Protein AF-A0A1Y4RPA1-F1 (afdb_monomer)

Structure (mmCIF, N/CA/C/O backbone):
data_AF-A0A1Y4RPA1-F1
#
_entry.id   AF-A0A1Y4RPA1-F1
#
loop_
_atom_site.group_PDB
_atom_site.id
_atom_site.type_symbol
_atom_site.label_atom_id
_atom_site.label_alt_id
_atom_site.label_comp_id
_atom_site.label_asym_id
_atom_site.label_entity_id
_atom_site.label_seq_id
_atom_site.pdbx_PDB_ins_code
_atom_site.Cartn_x
_atom_site.Cartn_y
_atom_site.Cartn_z
_atom_site.occupancy
_atom_site.B_iso_or_equiv
_atom_site.auth_seq_id
_atom_site.auth_comp_id
_atom_site.auth_asym_id
_atom_site.auth_atom_id
_atom_site.pdbx_PDB_model_num
ATOM 1 N N . MET A 1 1 ? -8.520 -4.232 10.613 1.00 82.00 1 MET A N 1
ATOM 2 C CA . MET A 1 1 ? -7.615 -4.175 9.438 1.00 82.00 1 MET A CA 1
ATOM 3 C C . MET A 1 1 ? -8.367 -4.125 8.112 1.00 82.00 1 MET A C 1
ATOM 5 O O . MET A 1 1 ? -7.727 -4.019 7.070 1.00 82.00 1 MET A O 1
ATOM 9 N N . ASP A 1 2 ? -9.701 -4.107 8.135 1.00 92.88 2 ASP A N 1
ATOM 10 C CA . ASP A 1 2 ? -10.518 -4.074 6.917 1.00 92.88 2 ASP A CA 1
ATOM 11 C C . ASP A 1 2 ? -10.417 -2.726 6.197 1.00 92.88 2 ASP A C 1
ATOM 13 O O . ASP A 1 2 ? -10.335 -2.695 4.976 1.00 92.88 2 ASP A O 1
ATOM 17 N N . ALA A 1 3 ? -10.265 -1.623 6.940 1.00 95.19 3 ALA A N 1
ATOM 18 C CA . ALA A 1 3 ? -9.981 -0.311 6.356 1.00 95.19 3 ALA A CA 1
ATOM 19 C C . ALA A 1 3 ? -8.679 -0.296 5.531 1.00 95.19 3 ALA A C 1
ATOM 21 O O . ALA A 1 3 ? -8.633 0.337 4.481 1.00 95.19 3 ALA A O 1
ATOM 22 N N . LEU A 1 4 ? -7.632 -1.019 5.960 1.00 96.06 4 LEU A N 1
ATOM 23 C CA . LEU A 1 4 ? -6.386 -1.135 5.191 1.00 96.06 4 LEU A CA 1
ATOM 24 C C . LEU A 1 4 ? -6.578 -2.006 3.948 1.00 96.06 4 LEU A C 1
ATOM 26 O O . LEU A 1 4 ? -6.147 -1.615 2.869 1.00 96.06 4 LEU A O 1
ATOM 30 N N . HIS A 1 5 ? -7.261 -3.146 4.088 1.00 97.12 5 HIS A N 1
ATOM 31 C CA . HIS A 1 5 ? -7.629 -3.987 2.948 1.00 97.12 5 HIS A CA 1
ATOM 32 C C . HIS A 1 5 ? -8.372 -3.175 1.881 1.00 97.12 5 HIS A C 1
ATOM 34 O O . HIS A 1 5 ? -7.993 -3.167 0.712 1.00 97.12 5 HIS A O 1
ATOM 40 N N . GLN A 1 6 ? -9.407 -2.450 2.308 1.00 97.50 6 GLN A N 1
ATOM 41 C CA . GLN A 1 6 ? -10.225 -1.625 1.436 1.00 97.50 6 GLN A CA 1
ATOM 42 C C . GLN A 1 6 ? -9.392 -0.511 0.795 1.00 97.50 6 GLN A C 1
ATOM 44 O O . GLN A 1 6 ? -9.429 -0.376 -0.425 1.00 97.50 6 GLN A O 1
ATOM 49 N N . ALA A 1 7 ? -8.579 0.208 1.578 1.00 97.62 7 ALA A N 1
ATOM 50 C CA . ALA A 1 7 ? -7.701 1.261 1.073 1.00 97.62 7 ALA A CA 1
ATOM 51 C C . ALA A 1 7 ? -6.725 0.763 0.000 1.00 97.62 7 ALA A C 1
ATOM 53 O O . ALA A 1 7 ? -6.526 1.457 -0.994 1.00 97.62 7 ALA A O 1
ATOM 54 N N . ILE A 1 8 ? -6.135 -0.424 0.175 1.00 97.81 8 ILE A N 1
ATOM 55 C CA . ILE A 1 8 ? -5.267 -1.038 -0.838 1.00 97.81 8 ILE A CA 1
ATOM 56 C C . ILE A 1 8 ? -6.101 -1.383 -2.076 1.00 97.81 8 ILE A C 1
ATOM 58 O O . ILE A 1 8 ? -5.824 -0.868 -3.157 1.00 97.81 8 ILE A O 1
ATOM 62 N N . SER A 1 9 ? -7.169 -2.170 -1.909 1.00 96.69 9 SER A N 1
ATOM 63 C CA . SER A 1 9 ? -7.988 -2.672 -3.021 1.00 96.69 9 SER A CA 1
ATOM 64 C C . SER A 1 9 ? -8.578 -1.570 -3.910 1.00 96.69 9 SER A C 1
ATOM 66 O O . SER A 1 9 ? -8.642 -1.737 -5.122 1.00 96.69 9 SER A O 1
ATOM 68 N N . SER A 1 10 ? -8.958 -0.423 -3.335 1.00 96.62 10 SER A N 1
ATOM 69 C CA . SER A 1 10 ? -9.539 0.699 -4.079 1.00 96.62 10 SER A CA 1
ATOM 70 C C . SER A 1 10 ? -8.501 1.655 -4.670 1.00 96.62 10 SER A C 1
ATOM 72 O O . SER A 1 10 ? -8.866 2.570 -5.404 1.00 96.62 10 SER A O 1
ATOM 74 N N . SER A 1 11 ? -7.224 1.515 -4.302 1.00 96.69 11 SER A N 1
ATOM 75 C CA . SER A 1 11 ? -6.162 2.441 -4.714 1.00 96.69 11 SER A CA 1
ATOM 76 C C . SER A 1 11 ? -5.250 1.869 -5.792 1.00 96.69 11 SER A C 1
ATOM 78 O O . SER A 1 11 ? -4.591 2.646 -6.484 1.00 96.69 11 SER A O 1
ATOM 80 N N . LEU A 1 12 ? -5.144 0.551 -5.920 1.00 94.75 12 LEU A N 1
ATOM 81 C CA . LEU A 1 12 ? -4.245 -0.077 -6.886 1.00 94.75 12 LEU A CA 1
ATOM 82 C C . LEU A 1 12 ? -4.686 0.164 -8.334 1.00 94.75 12 LEU A C 1
ATOM 84 O O . LEU A 1 12 ? -5.873 0.306 -8.624 1.00 94.75 12 LEU A O 1
ATOM 88 N N . ARG A 1 13 ? -3.711 0.270 -9.244 1.00 92.69 13 ARG A N 1
ATOM 89 C CA . ARG A 1 13 ? -3.974 0.401 -10.682 1.00 92.69 13 ARG A CA 1
ATOM 90 C C . ARG A 1 13 ? -4.040 -0.980 -11.326 1.00 92.69 13 ARG A C 1
ATOM 92 O O . ARG A 1 13 ? -3.661 -1.981 -10.729 1.00 92.69 13 ARG A O 1
ATOM 99 N N . SER A 1 14 ? -4.513 -1.025 -12.570 1.00 90.44 14 SER A N 1
ATOM 100 C CA . SER A 1 14 ? -4.509 -2.258 -13.359 1.00 90.44 14 SER A CA 1
ATOM 101 C C . SER A 1 14 ? -3.099 -2.851 -13.426 1.00 90.44 14 SER A C 1
ATOM 103 O O . SER A 1 14 ? -2.162 -2.153 -13.805 1.00 90.44 14 SER A O 1
ATOM 105 N N . GLY A 1 15 ? -2.970 -4.130 -13.075 1.00 91.00 15 GLY A N 1
ATOM 106 C CA . GLY A 1 15 ? -1.701 -4.862 -13.056 1.00 91.00 15 GLY A CA 1
ATOM 107 C C . GLY A 1 15 ? -1.022 -4.916 -11.686 1.00 91.00 15 GLY A C 1
ATOM 108 O O . GLY A 1 15 ? -0.337 -5.897 -11.409 1.00 91.00 15 GLY A O 1
ATOM 109 N N . ASP A 1 16 ? -1.257 -3.935 -10.809 1.00 95.12 16 ASP A N 1
ATOM 110 C CA . ASP A 1 16 ? -0.800 -4.023 -9.422 1.00 95.12 16 ASP A CA 1
ATOM 111 C C . ASP A 1 16 ? -1.562 -5.147 -8.704 1.00 95.12 16 ASP A C 1
ATOM 113 O O . ASP A 1 16 ? -2.782 -5.278 -8.837 1.00 95.12 16 ASP A O 1
ATOM 117 N N . VAL A 1 17 ? -0.858 -5.937 -7.894 1.00 96.25 17 VAL A N 1
ATOM 118 C CA . VAL A 1 17 ? -1.470 -7.010 -7.098 1.00 96.25 17 VAL A CA 1
ATOM 119 C C . VAL A 1 17 ? -1.052 -6.908 -5.640 1.00 96.25 17 VAL A C 1
ATOM 121 O O . VAL A 1 17 ? -0.007 -6.354 -5.299 1.00 96.25 17 VAL A O 1
ATOM 124 N N . PHE A 1 18 ? -1.878 -7.444 -4.749 1.00 97.75 18 PHE A N 1
ATOM 125 C CA . PHE A 1 18 ? -1.592 -7.469 -3.322 1.00 97.75 18 PHE A CA 1
ATOM 126 C C . PHE A 1 18 ? -2.101 -8.752 -2.686 1.00 97.75 18 PHE A C 1
ATOM 128 O O . PHE A 1 18 ? -3.036 -9.383 -3.175 1.00 97.75 18 PHE A O 1
ATOM 135 N N . SER A 1 19 ? -1.487 -9.122 -1.569 1.00 97.38 19 SER A N 1
ATOM 136 C CA . SER A 1 19 ? -1.931 -10.234 -0.741 1.00 97.38 19 SER A CA 1
ATOM 137 C C . SER A 1 19 ? -1.742 -9.913 0.734 1.00 97.38 19 SER A C 1
ATOM 139 O O . SER A 1 19 ? -0.900 -9.099 1.126 1.00 97.38 19 SER A O 1
ATOM 141 N N . ARG A 1 20 ? -2.549 -10.559 1.572 1.00 97.06 20 ARG A N 1
ATOM 142 C CA . ARG A 1 20 ? -2.443 -10.454 3.022 1.00 97.06 20 ARG A CA 1
ATOM 143 C C . ARG A 1 20 ? -1.333 -11.382 3.508 1.00 97.06 20 ARG A C 1
ATOM 145 O O . ARG A 1 20 ? -1.444 -12.594 3.376 1.00 97.06 20 ARG A O 1
ATOM 152 N N . TYR A 1 21 ? -0.289 -10.810 4.101 1.00 95.94 21 TYR A N 1
ATOM 153 C CA . TYR A 1 21 ? 0.822 -11.577 4.670 1.00 95.94 21 TYR A CA 1
ATOM 154 C C . TYR A 1 21 ? 0.465 -12.145 6.046 1.00 95.94 21 TYR A C 1
ATOM 156 O O . TYR A 1 21 ? 0.741 -13.302 6.342 1.00 95.94 21 TYR A O 1
ATOM 164 N N . ASN A 1 22 ? -0.191 -11.341 6.889 1.00 95.38 22 ASN A N 1
ATOM 165 C CA . ASN A 1 22 ? -0.714 -11.785 8.181 1.00 95.38 22 ASN A CA 1
ATOM 166 C C . ASN A 1 22 ? -1.902 -10.921 8.635 1.00 95.38 22 ASN A C 1
ATOM 168 O O . ASN A 1 22 ? -2.474 -10.142 7.870 1.00 95.38 22 ASN A O 1
ATOM 172 N N . ALA A 1 23 ? -2.289 -11.028 9.909 1.00 91.81 23 ALA A N 1
ATOM 173 C CA . ALA A 1 23 ? -3.415 -10.281 10.455 1.00 91.81 23 ALA A CA 1
ATOM 174 C C . ALA A 1 23 ? -3.309 -8.754 10.259 1.00 91.81 23 ALA A C 1
ATOM 176 O O . ALA A 1 23 ? -4.354 -8.108 10.162 1.00 91.81 23 ALA A O 1
ATOM 177 N N . ARG A 1 24 ? -2.093 -8.191 10.180 1.00 92.00 24 ARG A N 1
ATOM 178 C CA . ARG A 1 24 ? -1.816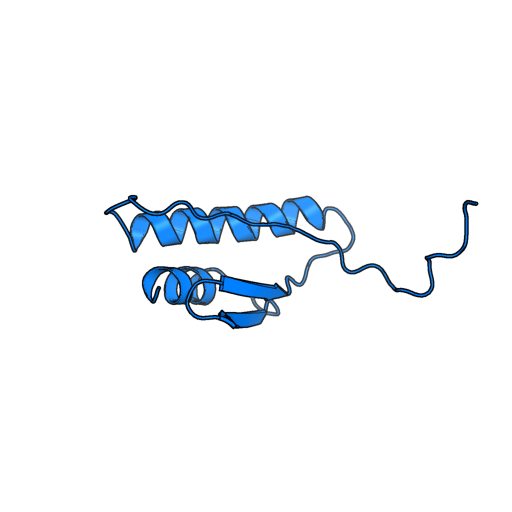 -6.744 10.158 1.00 92.00 24 ARG A CA 1
ATOM 179 C C . ARG A 1 24 ?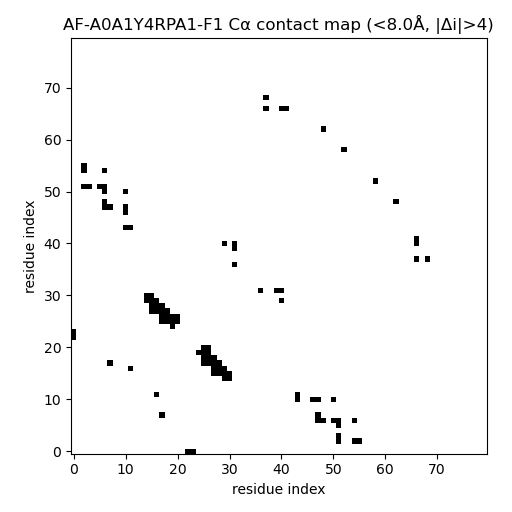 -0.935 -6.260 8.998 1.00 92.00 24 ARG A C 1
ATOM 181 O O . ARG A 1 24 ? -0.715 -5.062 8.883 1.00 92.00 24 ARG A O 1
ATOM 188 N N . GLN A 1 25 ? -0.437 -7.146 8.145 1.00 95.69 25 GLN A N 1
ATOM 189 C CA . GLN A 1 25 ? 0.507 -6.794 7.085 1.00 95.69 25 GLN A CA 1
ATOM 190 C C . GLN A 1 25 ? 0.019 -7.273 5.723 1.00 95.69 25 GLN A C 1
ATOM 192 O O . GLN A 1 25 ? -0.574 -8.348 5.594 1.00 95.69 25 GLN A O 1
ATOM 197 N N . TYR A 1 26 ? 0.319 -6.467 4.711 1.00 97.88 26 TYR A N 1
ATOM 198 C CA . TYR A 1 26 ? 0.061 -6.749 3.307 1.00 97.88 26 TYR A CA 1
ATOM 199 C C . TYR A 1 26 ? 1.363 -6.651 2.526 1.00 97.88 26 TYR A C 1
ATOM 201 O O . TYR A 1 26 ? 2.218 -5.825 2.839 1.00 97.88 26 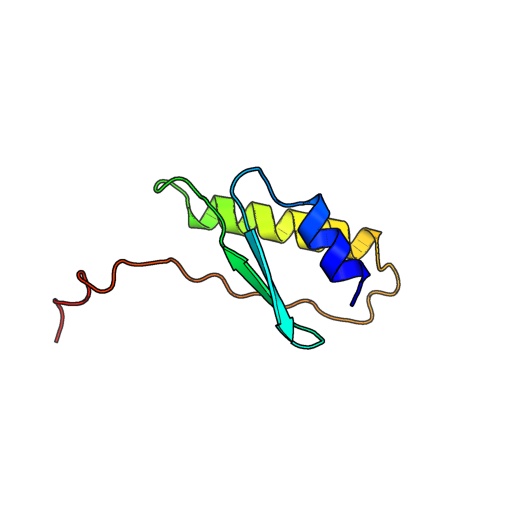TYR A O 1
ATOM 209 N N . VAL A 1 27 ? 1.484 -7.491 1.506 1.00 97.25 27 VAL A N 1
ATOM 210 C CA . VAL A 1 27 ? 2.555 -7.424 0.514 1.00 97.25 27 VAL A CA 1
ATOM 211 C C . VAL A 1 27 ? 1.932 -6.988 -0.799 1.00 97.25 27 VAL A C 1
ATOM 213 O O . VAL A 1 27 ? 0.878 -7.493 -1.189 1.00 97.25 27 VAL A O 1
ATOM 216 N N . LEU A 1 28 ? 2.568 -6.018 -1.446 1.00 97.19 28 LEU A N 1
ATOM 217 C CA . LEU A 1 28 ? 2.130 -5.436 -2.705 1.00 97.19 28 LEU A CA 1
ATOM 218 C C . LEU A 1 28 ? 3.209 -5.683 -3.756 1.00 97.19 28 LEU A C 1
ATOM 220 O O . LEU A 1 28 ? 4.398 -5.527 -3.479 1.00 97.19 28 LEU A O 1
ATOM 224 N N . LEU A 1 29 ? 2.776 -6.015 -4.964 1.00 95.88 29 LEU A N 1
ATOM 225 C CA . LEU A 1 29 ? 3.597 -6.033 -6.161 1.00 95.88 29 LEU A CA 1
ATOM 226 C C . LEU A 1 29 ? 3.080 -4.931 -7.080 1.00 95.88 29 LEU A C 1
ATOM 228 O O . LEU A 1 29 ? 1.943 -4.989 -7.548 1.00 95.88 29 LEU A O 1
ATOM 232 N N . LEU A 1 30 ? 3.914 -3.917 -7.293 1.00 94.69 30 LEU A N 1
ATOM 233 C CA . LEU A 1 30 ? 3.566 -2.745 -8.086 1.00 94.69 30 LEU A CA 1
ATOM 234 C C . LEU A 1 30 ? 4.199 -2.862 -9.468 1.00 94.69 30 LEU A C 1
ATOM 236 O O . LEU A 1 30 ? 5.420 -3.001 -9.578 1.00 94.69 30 LEU A O 1
ATOM 240 N N . VAL A 1 31 ? 3.376 -2.793 -10.509 1.00 91.38 31 VAL A N 1
ATOM 241 C CA . VAL A 1 31 ? 3.846 -2.825 -11.895 1.00 91.38 31 VAL A CA 1
ATOM 242 C C . VAL A 1 31 ? 4.160 -1.393 -12.305 1.00 91.38 31 VAL A C 1
ATOM 244 O O . VAL A 1 31 ? 3.271 -0.569 -12.517 1.00 91.38 31 VAL A O 1
ATOM 247 N N . VAL A 1 32 ? 5.451 -1.077 -12.360 1.00 87.69 32 VAL A N 1
ATOM 248 C CA . VAL A 1 32 ? 5.957 0.264 -12.663 1.00 87.69 32 VAL A CA 1
ATOM 249 C C . VAL A 1 32 ? 6.921 0.215 -13.839 1.00 87.69 32 VAL A C 1
ATOM 251 O O . VAL A 1 32 ? 7.671 -0.749 -13.991 1.00 87.69 32 VAL A O 1
ATOM 254 N N . ASP A 1 33 ? 6.918 1.272 -14.648 1.00 83.88 33 ASP A N 1
ATOM 255 C CA . ASP A 1 33 ? 7.897 1.447 -15.720 1.00 83.88 33 ASP A CA 1
ATOM 256 C C . ASP A 1 33 ? 9.318 1.512 -15.131 1.00 83.88 33 ASP A C 1
ATOM 258 O O . ASP A 1 33 ? 9.514 1.968 -13.997 1.00 83.88 33 ASP A O 1
ATOM 262 N N . SER A 1 34 ? 10.316 1.047 -15.889 1.00 75.75 34 SER A N 1
ATOM 263 C CA . SER A 1 34 ? 11.721 1.020 -15.449 1.00 75.75 34 SER A CA 1
ATOM 264 C C . SER A 1 34 ? 12.219 2.410 -15.052 1.00 75.75 34 SER A C 1
ATOM 266 O O . SER A 1 34 ? 12.887 2.577 -14.026 1.00 75.75 34 SER A O 1
ATOM 268 N N . ASP A 1 35 ? 11.816 3.417 -15.823 1.00 75.25 35 ASP A N 1
ATOM 269 C CA . ASP A 1 35 ? 12.131 4.812 -15.568 1.00 75.25 35 ASP A CA 1
ATOM 270 C C . ASP A 1 35 ? 11.230 5.350 -14.453 1.00 75.25 35 ASP A C 1
ATOM 272 O O . ASP A 1 35 ? 10.004 5.311 -14.533 1.00 75.25 35 ASP A O 1
ATOM 276 N N . HIS A 1 36 ? 11.835 5.909 -13.403 1.00 78.62 36 HIS A N 1
ATOM 277 C CA . HIS A 1 36 ? 11.124 6.474 -12.245 1.00 78.62 36 HIS A CA 1
ATOM 278 C C . HIS A 1 36 ? 10.298 5.462 -11.425 1.00 78.62 36 HIS A C 1
ATOM 280 O O . HIS A 1 36 ? 9.421 5.868 -10.652 1.00 78.62 36 HIS A O 1
ATOM 286 N N . SER A 1 37 ? 10.614 4.168 -11.527 1.00 83.31 37 SER A N 1
ATOM 287 C CA . SER A 1 37 ? 9.969 3.065 -10.794 1.00 83.31 37 SER A CA 1
ATOM 288 C C . SER A 1 37 ? 9.722 3.374 -9.311 1.00 83.31 37 SER A C 1
ATOM 290 O O . SER A 1 37 ? 8.600 3.251 -8.816 1.00 83.31 37 SER A O 1
ATOM 292 N N . ARG A 1 38 ? 10.742 3.877 -8.602 1.00 89.62 38 ARG A N 1
ATOM 293 C CA . ARG A 1 38 ? 10.639 4.239 -7.178 1.00 89.62 38 ARG A CA 1
ATOM 294 C C . ARG A 1 38 ? 9.633 5.362 -6.913 1.00 89.62 38 ARG A C 1
ATOM 296 O O . ARG A 1 38 ? 8.856 5.263 -5.968 1.00 89.62 38 ARG A O 1
ATOM 303 N N . GLY A 1 39 ? 9.627 6.410 -7.738 1.00 92.25 39 GLY A N 1
ATOM 304 C CA . GLY A 1 39 ? 8.698 7.534 -7.588 1.00 92.25 39 GLY A CA 1
ATOM 305 C C . GLY A 1 39 ? 7.249 7.111 -7.832 1.00 92.25 39 GLY A C 1
ATOM 306 O O . GLY A 1 39 ? 6.355 7.473 -7.070 1.00 92.25 39 GLY A O 1
ATOM 307 N N . ARG A 1 40 ? 7.017 6.269 -8.846 1.00 90.75 40 ARG A N 1
ATOM 308 C CA . ARG A 1 40 ? 5.691 5.695 -9.126 1.00 90.75 40 ARG A CA 1
ATOM 309 C C . ARG A 1 40 ? 5.211 4.781 -8.001 1.00 90.75 40 ARG A C 1
ATOM 311 O O . ARG A 1 40 ? 4.056 4.890 -7.589 1.00 90.75 40 ARG A O 1
ATOM 318 N N . ALA A 1 41 ? 6.098 3.943 -7.468 1.00 93.50 41 ALA A N 1
ATOM 319 C CA . ALA A 1 41 ? 5.792 3.103 -6.317 1.00 93.50 41 ALA A CA 1
ATOM 320 C C . ALA A 1 41 ? 5.414 3.950 -5.091 1.00 93.50 41 ALA A C 1
ATOM 322 O O . ALA A 1 41 ? 4.390 3.698 -4.458 1.00 93.50 41 ALA A O 1
ATOM 323 N N . GLN A 1 42 ? 6.167 5.016 -4.804 1.00 95.31 42 GLN A N 1
ATOM 324 C CA . GLN A 1 42 ? 5.865 5.920 -3.695 1.00 95.31 42 GLN A CA 1
ATOM 325 C C . GLN A 1 42 ? 4.500 6.608 -3.857 1.00 95.31 42 GLN A C 1
ATOM 327 O O . GLN A 1 42 ? 3.713 6.624 -2.915 1.00 95.31 42 GLN A O 1
ATOM 332 N N . GLN A 1 43 ? 4.159 7.081 -5.059 1.00 94.38 43 GLN A N 1
ATOM 333 C CA . GLN A 1 43 ? 2.839 7.664 -5.337 1.00 94.38 43 GLN A CA 1
ATOM 334 C C . GLN A 1 43 ? 1.685 6.669 -5.133 1.00 94.38 43 GLN A C 1
ATOM 336 O O . GLN A 1 43 ? 0.578 7.058 -4.747 1.00 94.38 43 GLN A O 1
ATOM 341 N N . ALA A 1 44 ? 1.902 5.381 -5.419 1.00 95.06 44 ALA A N 1
ATOM 342 C CA . ALA A 1 44 ? 0.917 4.342 -5.127 1.00 95.06 44 ALA A CA 1
ATOM 343 C C . ALA A 1 44 ? 0.704 4.197 -3.614 1.00 95.06 44 ALA A C 1
ATOM 345 O O . ALA A 1 44 ? -0.440 4.208 -3.157 1.00 95.06 44 ALA A O 1
ATOM 346 N N . ILE A 1 45 ? 1.791 4.156 -2.840 1.00 97.00 45 ILE A N 1
ATOM 347 C CA . ILE A 1 45 ? 1.728 4.100 -1.377 1.00 97.00 45 ILE A CA 1
ATOM 348 C C . ILE A 1 45 ? 1.053 5.346 -0.793 1.00 97.00 45 ILE A C 1
ATOM 350 O O . ILE A 1 45 ? 0.147 5.216 0.024 1.00 97.00 45 ILE A O 1
ATOM 354 N N . GLU A 1 46 ? 1.416 6.549 -1.236 1.00 96.94 46 GLU A N 1
ATOM 355 C CA . GLU A 1 46 ? 0.815 7.803 -0.759 1.00 96.94 46 GLU A CA 1
ATOM 356 C C . GLU A 1 46 ? -0.706 7.829 -0.955 1.00 96.94 46 GLU A C 1
ATOM 358 O O . GLU A 1 46 ? -1.447 8.257 -0.064 1.00 96.94 46 GLU A O 1
ATOM 363 N N . ARG A 1 47 ? -1.194 7.305 -2.087 1.00 96.62 47 ARG A N 1
ATOM 364 C CA . ARG A 1 47 ? -2.631 7.166 -2.353 1.00 96.62 47 ARG A CA 1
ATOM 365 C C . ARG A 1 47 ? -3.303 6.204 -1.373 1.00 96.62 47 ARG A C 1
ATOM 367 O O . ARG A 1 47 ? -4.349 6.550 -0.826 1.00 96.62 47 ARG A O 1
ATOM 374 N N . ILE A 1 48 ? -2.685 5.053 -1.103 1.00 97.75 48 ILE A N 1
ATOM 375 C CA . ILE A 1 48 ? -3.186 4.077 -0.124 1.00 97.75 48 ILE A CA 1
ATOM 376 C C . ILE A 1 48 ? -3.234 4.696 1.275 1.00 97.75 48 ILE A C 1
ATOM 378 O O . ILE A 1 48 ? -4.252 4.591 1.956 1.00 97.75 48 ILE A O 1
ATOM 382 N N . LEU A 1 49 ? -2.168 5.381 1.699 1.00 96.81 49 LEU A N 1
ATOM 383 C CA . LEU A 1 49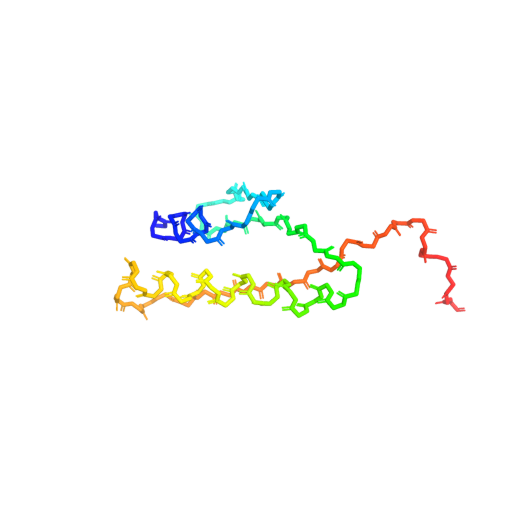 ? -2.095 6.022 3.014 1.00 96.81 49 LEU A CA 1
ATOM 384 C C . LEU A 1 49 ? -3.163 7.109 3.171 1.00 96.81 49 LEU A C 1
ATOM 386 O O . LEU A 1 49 ? -3.819 7.188 4.212 1.00 96.81 49 LEU A O 1
ATOM 390 N N . LYS A 1 50 ? -3.376 7.923 2.132 1.00 96.25 50 LYS A N 1
ATOM 391 C CA . LYS A 1 50 ? -4.441 8.931 2.116 1.00 96.25 50 LYS A CA 1
ATOM 392 C C . LYS A 1 50 ? -5.820 8.279 2.232 1.00 96.25 50 LYS A C 1
ATOM 394 O O . LYS A 1 50 ? -6.607 8.696 3.076 1.00 96.25 50 LYS A O 1
ATOM 399 N N . GLN A 1 51 ? -6.086 7.237 1.444 1.00 97.38 51 GLN A N 1
ATOM 400 C CA . GLN A 1 51 ? -7.364 6.524 1.469 1.00 97.38 51 GLN A CA 1
ATOM 401 C C . GLN A 1 51 ? -7.612 5.842 2.819 1.00 97.38 51 GLN A C 1
ATOM 403 O O . GLN A 1 51 ? -8.720 5.902 3.349 1.00 97.38 51 GLN A O 1
ATOM 408 N N . TYR A 1 52 ? -6.581 5.243 3.415 1.00 96.81 52 TYR A N 1
ATOM 409 C CA . TYR A 1 52 ? -6.678 4.636 4.738 1.00 96.81 52 TYR A CA 1
ATOM 410 C C . TYR A 1 52 ? -7.069 5.658 5.804 1.00 96.81 52 TYR A C 1
ATOM 412 O O . TYR A 1 52 ? -7.964 5.387 6.595 1.00 96.81 52 TYR A O 1
ATOM 420 N N . ARG A 1 53 ? -6.458 6.850 5.800 1.00 95.56 53 ARG A N 1
ATOM 421 C CA . ARG A 1 53 ? -6.810 7.925 6.745 1.00 95.56 53 ARG A CA 1
ATOM 422 C C . ARG A 1 53 ? -8.267 8.368 6.609 1.00 95.56 53 ARG A C 1
ATOM 424 O O . ARG A 1 53 ? -8.893 8.692 7.611 1.00 95.56 53 ARG A O 1
ATOM 431 N N . THR A 1 54 ? -8.816 8.349 5.396 1.00 95.94 54 THR A N 1
ATOM 432 C CA . THR A 1 54 ? -10.241 8.627 5.165 1.00 95.94 54 THR A CA 1
ATOM 433 C C . THR A 1 54 ? -11.139 7.505 5.694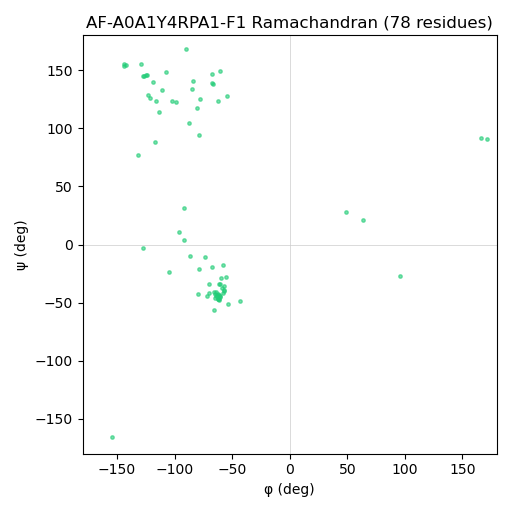 1.00 95.94 54 THR A C 1
ATOM 435 O O . THR A 1 54 ? -12.165 7.787 6.304 1.00 95.94 54 THR A O 1
ATOM 438 N N . LEU A 1 55 ? -10.755 6.241 5.496 1.00 96.31 55 LEU A N 1
ATOM 439 C CA . LEU A 1 55 ? -11.528 5.074 5.946 1.00 96.31 55 LEU A CA 1
ATOM 440 C C . LEU A 1 55 ? -11.369 4.771 7.447 1.00 96.31 55 LEU A C 1
ATOM 442 O O . LEU A 1 55 ? -12.215 4.096 8.028 1.00 96.31 55 LEU A O 1
ATOM 446 N N . TYR A 1 56 ? -10.298 5.257 8.079 1.00 95.56 56 TYR A N 1
ATOM 447 C CA . TYR A 1 56 ? -9.983 5.042 9.490 1.00 95.56 56 TYR A CA 1
ATOM 448 C C . TYR A 1 56 ? -9.626 6.365 10.202 1.00 95.56 56 TYR A C 1
ATOM 450 O O . TYR A 1 56 ? -8.455 6.636 10.484 1.00 95.56 56 TYR A O 1
ATOM 458 N N . PRO A 1 57 ? -10.630 7.197 10.546 1.00 92.25 57 PRO A N 1
ATOM 459 C CA . PRO A 1 57 ? -10.407 8.532 11.115 1.00 92.25 57 PRO A CA 1
ATOM 460 C C . PRO A 1 57 ? -9.795 8.529 12.519 1.00 92.25 57 PRO A C 1
ATOM 462 O O . PRO A 1 57 ? -9.245 9.535 12.955 1.00 92.25 57 PRO A O 1
ATOM 465 N N . ARG A 1 58 ? -9.897 7.400 13.236 1.00 93.25 58 ARG A N 1
ATOM 466 C CA . ARG A 1 58 ? -9.425 7.251 14.620 1.00 93.25 58 ARG A CA 1
ATOM 467 C C . ARG A 1 58 ? -7.919 7.503 14.753 1.00 93.25 58 ARG A C 1
ATOM 469 O O . ARG A 1 58 ? -7.492 7.967 15.803 1.00 93.25 58 ARG A O 1
ATOM 476 N N . ASN A 1 59 ? -7.151 7.236 13.687 1.00 83.44 59 ASN A N 1
ATOM 477 C CA . ASN A 1 59 ? -5.731 7.584 13.536 1.00 83.44 59 ASN A CA 1
ATOM 478 C C . ASN A 1 59 ? -4.832 7.195 14.733 1.00 83.44 59 ASN A C 1
ATOM 480 O O . ASN A 1 59 ? -3.807 7.821 14.982 1.00 83.44 59 ASN A O 1
ATOM 484 N N . ASP A 1 60 ? -5.207 6.148 15.468 1.00 93.81 60 ASP A N 1
ATOM 485 C CA . ASP A 1 60 ? -4.469 5.587 16.608 1.00 93.81 60 ASP A CA 1
ATOM 486 C C . ASP A 1 60 ? -3.499 4.467 16.195 1.00 93.81 60 ASP A C 1
ATOM 488 O O . ASP A 1 60 ? -2.847 3.851 17.035 1.00 93.81 60 ASP A O 1
ATOM 492 N N . LEU A 1 61 ? -3.388 4.207 14.891 1.00 91.38 61 LEU A N 1
ATOM 493 C CA . LEU A 1 61 ? -2.492 3.222 14.300 1.00 91.38 61 LEU A CA 1
ATOM 494 C C . LEU A 1 61 ? -1.575 3.909 13.290 1.00 91.38 61 LEU A C 1
ATOM 496 O O . LEU A 1 61 ? -2.048 4.583 12.373 1.00 91.38 61 LEU A O 1
ATOM 500 N N . ALA A 1 62 ? -0.269 3.686 13.424 1.00 91.06 62 ALA A N 1
ATOM 501 C CA . ALA A 1 62 ? 0.710 4.081 12.422 1.00 91.06 62 ALA A CA 1
ATOM 502 C C . ALA A 1 62 ? 0.814 3.003 11.333 1.00 91.06 62 ALA A C 1
ATOM 504 O O . ALA A 1 62 ? 0.890 1.810 11.629 1.00 91.06 62 ALA A O 1
ATOM 505 N N . LEU A 1 63 ? 0.813 3.431 10.070 1.00 94.31 63 LEU A N 1
ATOM 506 C CA . LEU A 1 63 ? 1.143 2.569 8.939 1.00 94.31 63 LEU A CA 1
ATOM 507 C C . LEU A 1 63 ? 2.590 2.810 8.535 1.00 94.31 63 LEU A C 1
ATOM 509 O O . LEU A 1 63 ? 2.964 3.926 8.176 1.00 94.31 63 LEU A O 1
ATOM 513 N N . GLU A 1 64 ? 3.366 1.738 8.547 1.00 96.31 64 GLU A N 1
ATOM 514 C CA . GLU A 1 64 ? 4.739 1.712 8.062 1.00 96.31 64 GLU A CA 1
ATOM 515 C C . GLU A 1 64 ? 4.800 0.937 6.747 1.00 96.31 64 GLU A C 1
ATOM 517 O O . GLU A 1 64 ? 4.015 0.013 6.517 1.00 96.31 64 GLU A O 1
ATOM 522 N N . TYR 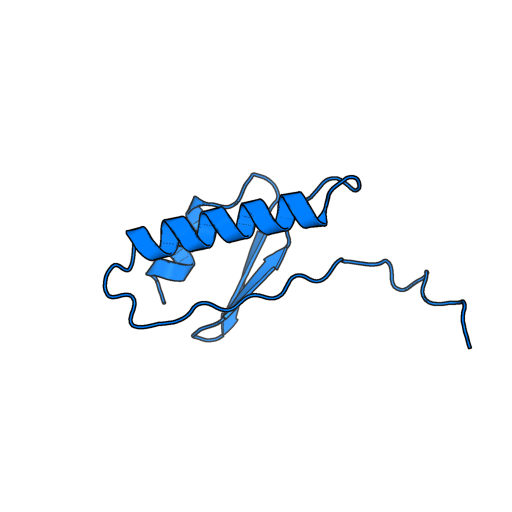A 1 65 ? 5.727 1.319 5.871 1.00 96.94 65 TYR A N 1
ATOM 523 C CA . TYR A 1 65 ? 5.942 0.636 4.604 1.00 96.94 65 TYR A CA 1
ATOM 524 C C . TYR A 1 65 ? 7.423 0.611 4.242 1.00 96.94 65 TYR A C 1
ATOM 526 O O . TYR A 1 65 ? 8.193 1.498 4.611 1.00 96.94 65 TYR A O 1
ATOM 534 N N . THR A 1 66 ? 7.802 -0.391 3.460 1.00 95.94 66 THR A N 1
ATOM 535 C CA . THR A 1 66 ? 9.110 -0.488 2.818 1.00 95.94 66 THR A CA 1
ATOM 536 C C . THR A 1 66 ? 8.912 -0.719 1.325 1.00 95.94 66 THR A C 1
ATOM 538 O O . THR A 1 66 ? 7.958 -1.370 0.902 1.00 95.94 66 THR A O 1
ATOM 541 N N . LEU A 1 67 ? 9.798 -0.144 0.512 1.00 94.00 67 LEU A N 1
ATOM 542 C CA . LEU A 1 67 ? 9.820 -0.352 -0.933 1.00 94.00 67 LEU A CA 1
ATOM 543 C C . LEU A 1 67 ? 11.130 -1.029 -1.305 1.00 94.00 67 LEU A C 1
ATOM 545 O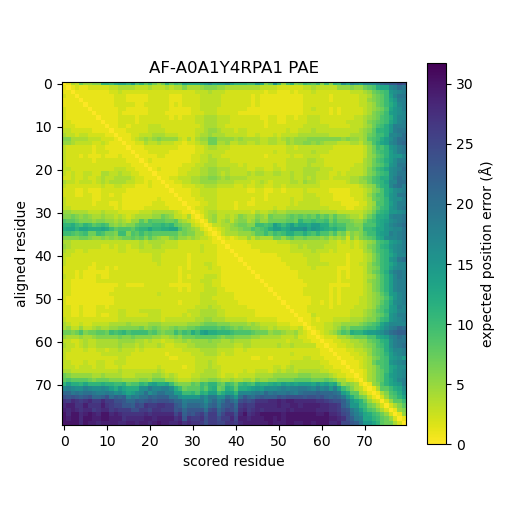 O . LEU A 1 67 ? 12.204 -0.495 -1.024 1.00 94.00 67 LEU A O 1
ATOM 549 N N . GLN A 1 68 ? 11.027 -2.180 -1.961 1.00 92.12 68 GLN A N 1
ATOM 550 C CA . GLN A 1 68 ? 12.170 -2.926 -2.462 1.00 92.12 68 GLN A CA 1
ATOM 551 C C . GLN A 1 68 ? 12.033 -3.099 -3.979 1.00 92.12 68 GLN A C 1
ATOM 553 O O . GLN A 1 68 ? 10.996 -3.580 -4.437 1.00 92.12 68 GLN A O 1
ATOM 558 N N . PRO A 1 69 ? 13.045 -2.706 -4.771 1.00 88.19 69 PRO A N 1
ATOM 559 C CA . PRO A 1 69 ? 13.053 -3.008 -6.193 1.00 88.19 69 PRO A CA 1
ATOM 560 C C . PRO A 1 69 ? 13.211 -4.516 -6.400 1.00 88.19 69 PRO A C 1
ATOM 562 O O . PRO A 1 69 ? 14.012 -5.166 -5.725 1.00 88.19 69 PRO A O 1
ATOM 565 N N . LEU A 1 70 ? 12.472 -5.063 -7.363 1.00 83.69 70 LEU A N 1
ATOM 566 C CA . LEU A 1 70 ? 12.711 -6.415 -7.853 1.00 83.69 70 LEU A CA 1
ATOM 567 C C . LEU A 1 70 ? 13.892 -6.365 -8.819 1.00 83.69 70 LEU A C 1
ATOM 569 O O . LEU A 1 70 ? 13.741 -6.031 -9.991 1.00 83.69 70 LEU A O 1
ATOM 573 N N . THR A 1 71 ? 15.085 -6.633 -8.302 1.00 75.25 71 THR A N 1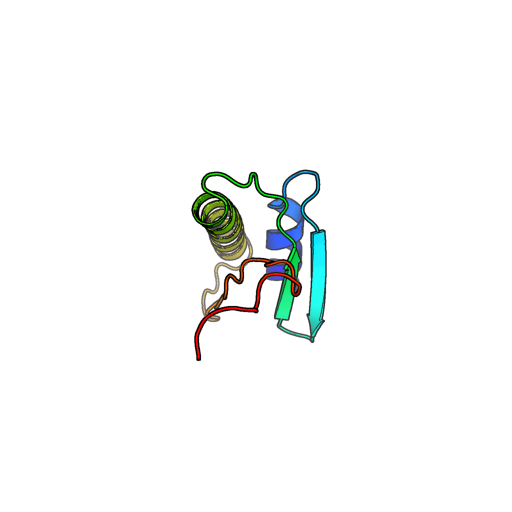
ATOM 574 C CA . THR A 1 71 ? 16.271 -6.854 -9.126 1.00 75.25 71 THR A CA 1
ATOM 575 C C . THR A 1 71 ? 16.312 -8.305 -9.585 1.00 75.25 71 THR A C 1
ATOM 577 O O . THR A 1 71 ? 15.995 -9.219 -8.823 1.00 75.25 71 THR A O 1
ATOM 580 N N . ASP A 1 72 ? 16.713 -8.531 -10.837 1.00 66.25 72 ASP A N 1
ATOM 581 C CA . ASP A 1 72 ? 16.995 -9.883 -11.315 1.00 66.25 72 ASP A CA 1
ATOM 582 C C . ASP A 1 72 ? 18.172 -10.459 -10.497 1.00 66.25 72 ASP A C 1
ATOM 584 O O . ASP A 1 72 ? 19.247 -9.843 -10.463 1.00 66.25 72 ASP A O 1
ATOM 588 N N . PRO A 1 73 ? 18.013 -11.617 -9.825 1.00 60.91 73 PRO A N 1
ATOM 589 C CA . PRO A 1 73 ? 19.084 -12.236 -9.047 1.00 60.91 73 PRO A CA 1
ATOM 590 C C . PRO A 1 73 ? 20.346 -12.552 -9.871 1.00 60.91 73 PRO A C 1
ATOM 592 O O . PRO A 1 73 ? 21.416 -12.721 -9.286 1.00 60.91 73 PRO A O 1
ATOM 595 N N . LYS A 1 74 ? 20.270 -12.592 -11.210 1.00 58.59 74 LYS A N 1
ATOM 596 C CA . LYS A 1 74 ? 21.430 -12.843 -12.085 1.00 58.59 74 LYS A CA 1
ATOM 597 C C . LYS A 1 74 ? 22.410 -11.671 -12.213 1.00 58.59 74 LYS A C 1
ATOM 599 O O . LYS A 1 74 ? 23.506 -11.880 -12.717 1.00 58.59 74 LYS A O 1
ATOM 604 N N . ASN A 1 75 ? 22.067 -10.472 -11.733 1.00 53.50 75 ASN A N 1
ATOM 605 C CA . ASN A 1 75 ? 22.937 -9.288 -11.815 1.00 53.50 75 ASN A CA 1
ATOM 606 C C . ASN A 1 75 ? 23.775 -9.029 -10.547 1.00 53.50 75 ASN A C 1
ATOM 608 O O . ASN A 1 75 ? 24.394 -7.977 -10.417 1.00 53.50 75 ASN A O 1
ATOM 612 N N . ASN A 1 76 ? 23.821 -9.983 -9.611 1.00 51.41 76 ASN A N 1
ATOM 613 C CA . ASN A 1 76 ? 24.541 -9.857 -8.338 1.00 51.41 76 ASN A CA 1
ATOM 614 C C . ASN A 1 76 ? 25.995 -10.379 -8.396 1.00 51.41 76 ASN A C 1
ATOM 616 O O . ASN A 1 76 ? 26.530 -10.882 -7.410 1.00 51.41 76 ASN A O 1
ATOM 620 N N . THR A 1 77 ? 26.650 -10.277 -9.557 1.00 51.88 77 THR A N 1
ATOM 621 C CA . THR A 1 77 ? 28.085 -10.550 -9.729 1.00 51.88 77 THR A CA 1
ATOM 622 C C . THR A 1 77 ? 28.804 -9.284 -10.174 1.00 51.88 77 THR A C 1
ATOM 624 O O . THR A 1 77 ? 28.927 -9.049 -11.373 1.00 51.88 77 THR A O 1
ATOM 627 N N . SER A 1 78 ? 29.253 -8.470 -9.216 1.00 51.22 78 SER A N 1
ATOM 628 C CA . SER A 1 78 ? 30.469 -7.630 -9.272 1.00 51.22 78 SER A CA 1
ATOM 629 C C . SER A 1 78 ? 30.449 -6.610 -8.135 1.00 51.22 78 SER A C 1
ATOM 631 O O . SER A 1 78 ? 29.866 -5.538 -8.259 1.00 51.22 78 SER A O 1
ATOM 633 N N . ASN A 1 79 ? 31.037 -6.992 -7.001 1.00 46.81 79 ASN A N 1
ATOM 634 C CA . ASN A 1 79 ? 32.060 -6.221 -6.283 1.00 46.81 79 ASN A CA 1
ATOM 635 C C . ASN A 1 79 ? 32.309 -6.899 -4.930 1.00 46.81 79 ASN A C 1
ATOM 637 O O . ASN A 1 79 ? 31.625 -6.641 -3.940 1.00 46.81 79 ASN A O 1
ATOM 641 N N . ARG A 1 80 ? 33.283 -7.812 -4.935 1.00 40.31 80 ARG A N 1
ATOM 642 C CA . ARG A 1 80 ? 34.150 -8.068 -3.786 1.00 40.31 80 ARG A CA 1
ATOM 643 C C . ARG A 1 80 ? 35.444 -7.310 -4.022 1.00 40.31 80 ARG A C 1
ATOM 645 O O . ARG A 1 80 ? 35.846 -7.263 -5.205 1.00 40.31 80 ARG A O 1
#

pLDDT: mean 88.51, std 13.77, range [40.31, 97.88]

Mean predicted aligned error: 6.04 Å

Solvent-accessible surface area (backbone atoms only — not comparable to full-atom values): 5259 Å² total; per-residue (Å²): 103,62,45,53,52,50,19,44,70,76,52,59,56,95,80,41,48,74,48,75,73,52,92,87,43,71,49,74,48,76,76,61,58,87,76,62,32,69,61,54,51,49,54,51,50,53,48,23,54,53,42,24,49,70,64,41,74,81,70,84,67,88,87,83,88,85,87,77,84,89,69,68,81,86,72,80,78,85,85,132

Foldseek 3Di:
DVLLVVLLVVQADPPKDKDDPDPPDIDIDHDDDPPCRVVVVVVSVVSSVVSSCVSPVVPPDDDDDDDDDDDDPVVPPDDD

Nearest PDB structures (foldseek):
  3v3k-assembly6_L  TM=3.118E-01  e=4.352E+00  Escherichia coli O157:H7
  3v3k-assembly2_D  TM=3.127E-01  e=5.674E+00  Escherichia coli O157:H7

Radius of gyration: 14.82 Å; Cα contacts (8 Å, |Δi|>4): 51; chains: 1; bounding box: 46×22×32 Å

Sequence (80 aa):
MDALHQAISSSLRSG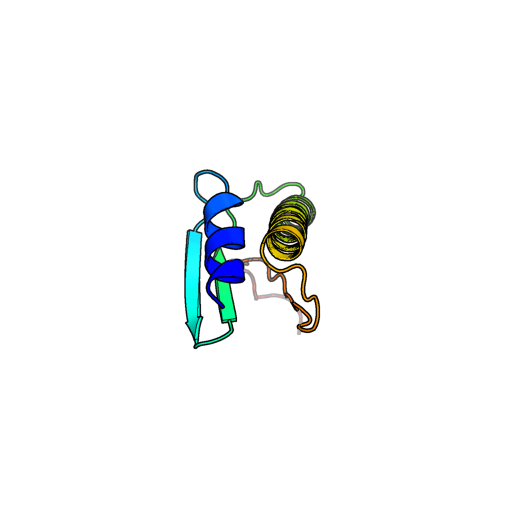DVFSRYNARQYVLLLVVDSDHSRGRAQQAIERILKQYRTLYPRNDLALEYTLQPLTDPKNNTSNR

Secondary structure (DSSP, 8-state):
-HHHHHHHHTTPPTT-EEEE-SSS-EEEE----STTHHHHHHHHHHHHHHHHHHH-TT--S-----------GGG-----